Protein AF-A0A356SCC3-F1 (afdb_monomer)

Radius of gyration: 22.16 Å; Cα contacts (8 Å, |Δi|>4): 76; chains: 1; bounding box: 51×54×51 Å

Mean predicted aligned error: 12.91 Å

Structure (mmCIF, N/CA/C/O backbone):
data_AF-A0A356SCC3-F1
#
_entry.id   AF-A0A356SCC3-F1
#
loop_
_atom_site.group_PDB
_atom_site.id
_atom_site.type_symbol
_atom_site.label_atom_id
_atom_site.label_alt_id
_atom_site.label_comp_id
_atom_site.label_asym_id
_atom_site.label_entity_id
_atom_site.label_seq_id
_atom_site.pdbx_PDB_ins_code
_atom_site.Cartn_x
_atom_site.Cartn_y
_atom_site.Cartn_z
_atom_site.occupancy
_atom_site.B_iso_or_equiv
_atom_site.auth_seq_id
_atom_site.auth_comp_id
_atom_site.auth_asym_id
_atom_site.auth_atom_id
_atom_site.pdbx_PDB_model_num
ATOM 1 N N . MET A 1 1 ? 27.643 7.347 -7.117 1.00 44.19 1 MET A N 1
ATOM 2 C CA . MET A 1 1 ? 26.179 7.291 -6.909 1.00 44.19 1 MET A CA 1
ATOM 3 C C . MET A 1 1 ? 25.518 7.303 -8.274 1.00 44.19 1 MET A C 1
ATOM 5 O O . MET A 1 1 ? 25.724 8.260 -9.007 1.00 44.19 1 MET A O 1
ATOM 9 N N . ALA A 1 2 ? 24.842 6.221 -8.666 1.00 51.62 2 ALA A N 1
ATOM 10 C CA . ALA A 1 2 ? 24.188 6.164 -9.971 1.00 51.62 2 ALA A CA 1
ATOM 11 C C . ALA A 1 2 ? 22.968 7.095 -9.978 1.00 51.62 2 ALA A C 1
ATOM 13 O O . ALA A 1 2 ? 22.092 6.984 -9.124 1.00 51.62 2 ALA A O 1
ATOM 14 N N . ASP A 1 3 ? 22.945 8.020 -10.930 1.00 83.50 3 ASP A N 1
ATOM 15 C CA . ASP A 1 3 ? 21.825 8.918 -11.186 1.00 83.50 3 ASP A CA 1
ATOM 16 C C . ASP A 1 3 ? 20.543 8.112 -11.506 1.00 83.50 3 ASP A C 1
ATOM 18 O O . ASP A 1 3 ? 20.571 7.150 -12.279 1.00 83.50 3 ASP A O 1
ATOM 22 N N . HIS A 1 4 ? 19.410 8.479 -10.894 1.00 80.62 4 HIS A N 1
ATOM 23 C CA . HIS A 1 4 ? 18.136 7.758 -11.040 1.00 80.62 4 HIS A CA 1
ATOM 24 C C . HIS A 1 4 ? 17.677 7.700 -12.502 1.00 80.62 4 HIS A C 1
ATOM 26 O O . HIS A 1 4 ? 17.158 6.671 -12.940 1.00 80.62 4 HIS A O 1
ATOM 32 N N . LYS A 1 5 ? 17.924 8.759 -13.286 1.00 84.44 5 LYS A N 1
ATOM 33 C CA . LYS A 1 5 ? 17.595 8.780 -14.720 1.00 84.44 5 LYS A CA 1
ATOM 34 C C . LYS A 1 5 ? 18.457 7.783 -15.491 1.00 84.44 5 LYS A C 1
ATOM 36 O O . LYS A 1 5 ? 17.947 7.036 -16.323 1.00 84.44 5 LYS A O 1
ATOM 41 N N . SER A 1 6 ? 19.741 7.707 -15.152 1.00 86.81 6 SER A N 1
ATOM 42 C CA . SER A 1 6 ? 20.674 6.723 -15.705 1.00 86.81 6 SER A CA 1
ATOM 43 C C . SER A 1 6 ? 20.251 5.282 -15.393 1.00 86.81 6 SER A C 1
ATOM 45 O O . SER A 1 6 ? 20.312 4.424 -16.275 1.00 86.81 6 SER A O 1
ATOM 47 N N . ARG A 1 7 ? 19.740 5.012 -14.182 1.00 89.06 7 ARG A N 1
ATOM 48 C CA . ARG A 1 7 ? 19.212 3.687 -13.809 1.00 89.06 7 ARG A CA 1
ATOM 49 C C . ARG A 1 7 ? 17.925 3.337 -14.558 1.00 89.06 7 ARG A C 1
ATOM 51 O O . ARG A 1 7 ? 17.801 2.212 -15.032 1.00 89.06 7 ARG A O 1
ATOM 58 N N . ILE A 1 8 ? 17.002 4.288 -14.707 1.00 90.06 8 ILE A N 1
ATOM 59 C CA . ILE A 1 8 ? 15.768 4.095 -15.486 1.00 90.06 8 ILE A CA 1
ATOM 60 C C . ILE A 1 8 ? 16.102 3.778 -16.942 1.00 90.06 8 ILE A C 1
ATOM 62 O O . ILE A 1 8 ? 15.609 2.790 -17.477 1.00 90.06 8 ILE A O 1
ATOM 66 N N . LYS A 1 9 ? 16.986 4.565 -17.567 1.00 89.44 9 LYS A N 1
ATOM 67 C CA . LYS A 1 9 ? 17.427 4.325 -18.944 1.00 89.44 9 LYS A CA 1
ATOM 68 C C . LYS A 1 9 ? 18.067 2.947 -19.094 1.00 89.44 9 LYS A C 1
ATOM 70 O O . LYS A 1 9 ? 17.722 2.222 -20.015 1.00 89.44 9 LYS A O 1
ATOM 75 N N . TYR A 1 10 ? 18.958 2.574 -18.176 1.00 92.62 10 TYR A N 1
ATOM 76 C CA . TYR A 1 10 ? 19.602 1.262 -18.192 1.00 92.62 10 TYR A CA 1
ATOM 77 C C . TYR A 1 10 ? 18.580 0.118 -18.139 1.00 92.62 10 TYR A C 1
ATOM 79 O O . TYR A 1 10 ? 18.611 -0.764 -18.994 1.00 92.62 10 TYR A O 1
ATOM 87 N N . LEU A 1 11 ? 17.643 0.155 -17.186 1.00 93.31 11 LEU A N 1
ATOM 88 C CA . LEU A 1 11 ? 16.621 -0.884 -17.037 1.00 93.31 11 LEU A CA 1
ATOM 89 C C . LEU A 1 11 ? 15.651 -0.916 -18.225 1.00 93.31 11 LEU A C 1
ATOM 91 O O . LEU A 1 11 ? 15.300 -1.996 -18.691 1.00 93.31 11 LEU A O 1
ATOM 95 N N . ALA A 1 12 ? 15.262 0.247 -18.752 1.00 92.56 12 ALA A N 1
ATOM 96 C CA . ALA A 1 12 ? 14.429 0.330 -19.947 1.00 92.56 12 ALA A CA 1
ATOM 97 C C . ALA A 1 12 ? 15.125 -0.308 -21.159 1.00 92.56 12 ALA A C 1
ATOM 99 O O . ALA A 1 12 ? 14.491 -1.053 -21.901 1.00 92.56 12 ALA A O 1
ATOM 100 N N . THR A 1 13 ? 16.436 -0.099 -21.319 1.00 93.44 13 THR A N 1
ATOM 101 C CA . THR A 1 13 ? 17.226 -0.785 -22.350 1.00 93.44 13 THR A CA 1
ATOM 102 C C . THR A 1 13 ? 17.242 -2.292 -22.145 1.00 93.44 13 THR A C 1
ATOM 104 O O . THR A 1 13 ? 17.062 -3.018 -23.112 1.00 93.44 13 THR A O 1
ATOM 107 N N . GLN A 1 14 ? 17.412 -2.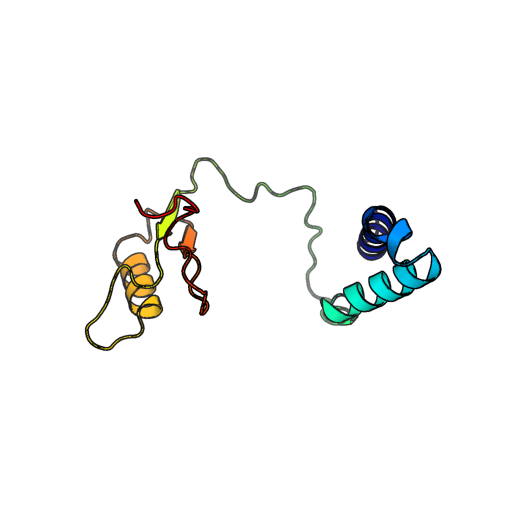782 -20.915 1.00 93.94 14 GLN A N 1
ATOM 108 C CA . GLN A 1 14 ? 17.415 -4.229 -20.662 1.00 93.94 14 GLN A CA 1
ATOM 109 C C . GLN A 1 14 ? 16.069 -4.898 -20.979 1.00 93.94 14 GLN A C 1
ATOM 111 O O . GLN A 1 14 ? 16.056 -6.042 -21.414 1.00 93.94 14 GLN A O 1
ATOM 116 N N . LEU A 1 15 ? 14.949 -4.205 -20.758 1.00 93.88 15 LEU A N 1
ATOM 117 C CA . LEU A 1 15 ? 13.613 -4.791 -20.901 1.00 93.88 15 LEU A CA 1
ATOM 118 C C . LEU A 1 15 ? 12.989 -4.590 -22.287 1.00 93.88 15 LEU A C 1
ATOM 120 O O . LEU A 1 15 ? 12.184 -5.415 -22.708 1.00 93.88 15 LEU A O 1
ATOM 124 N N . TYR A 1 16 ? 13.321 -3.498 -22.981 1.00 94.94 16 TYR A N 1
ATOM 125 C CA . TYR A 1 16 ? 12.578 -3.066 -24.170 1.00 94.94 16 TYR A CA 1
ATOM 126 C C . TYR A 1 16 ? 13.437 -2.847 -25.421 1.00 94.94 16 TYR A C 1
ATOM 128 O O . TYR A 1 16 ? 12.884 -2.461 -26.452 1.00 94.94 16 TYR A O 1
ATOM 136 N N . ALA A 1 17 ? 14.756 -3.087 -25.378 1.00 91.81 17 ALA A N 1
ATOM 137 C CA . ALA A 1 17 ? 15.623 -2.894 -26.548 1.00 91.81 17 ALA A CA 1
ATOM 138 C C . ALA A 1 17 ? 15.181 -3.720 -27.765 1.00 91.81 17 ALA A C 1
ATOM 140 O O . ALA A 1 17 ? 15.181 -3.188 -28.874 1.00 91.81 17 ALA A O 1
ATOM 141 N N . ASP A 1 18 ? 14.742 -4.962 -27.556 1.00 92.75 18 ASP A N 1
ATOM 142 C CA . ASP A 1 18 ? 14.318 -5.856 -28.642 1.00 92.75 18 ASP A CA 1
ATOM 143 C C . ASP A 1 18 ? 12.966 -5.453 -29.252 1.00 92.75 18 ASP A C 1
ATOM 145 O O . ASP A 1 18 ? 12.701 -5.722 -30.422 1.00 92.75 18 ASP A O 1
ATOM 149 N N . THR A 1 19 ? 12.120 -4.765 -28.481 1.00 93.62 19 THR A N 1
ATOM 150 C CA . THR A 1 19 ? 10.769 -4.366 -28.907 1.00 93.62 19 THR A CA 1
ATOM 151 C C . THR A 1 19 ? 10.745 -2.973 -29.534 1.00 93.62 19 THR A C 1
ATOM 153 O O . THR A 1 19 ? 10.035 -2.742 -30.508 1.00 93.62 19 THR A O 1
ATOM 156 N N . LEU A 1 20 ? 11.492 -2.023 -28.964 1.00 91.44 20 LEU A N 1
ATOM 157 C CA . LEU A 1 20 ? 11.442 -0.602 -29.337 1.00 91.44 20 LEU A CA 1
ATOM 158 C C . LEU A 1 20 ? 12.686 -0.132 -30.107 1.00 91.44 20 LEU A C 1
ATOM 160 O O . LEU A 1 20 ? 12.694 0.974 -30.651 1.00 91.44 20 LEU A O 1
ATOM 164 N N . GLY A 1 21 ? 13.748 -0.940 -30.143 1.00 90.38 21 GLY A N 1
ATOM 165 C CA . GLY A 1 21 ? 15.050 -0.540 -30.669 1.00 90.38 21 GLY A CA 1
ATOM 166 C C . GLY A 1 21 ? 15.750 0.517 -29.804 1.00 90.38 21 GLY A C 1
ATOM 167 O O . GLY A 1 21 ? 15.1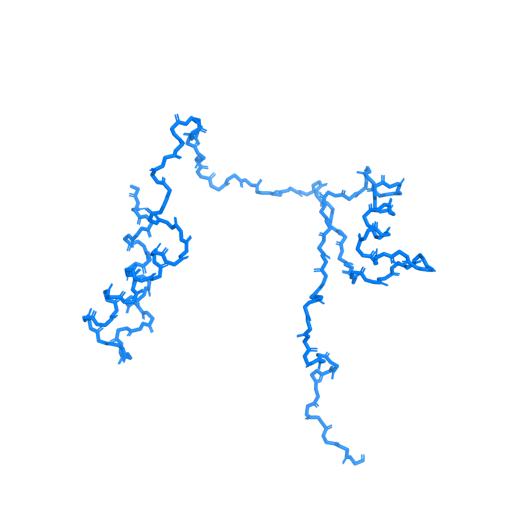70 1.135 -28.911 1.00 90.38 21 GLY A O 1
ATOM 168 N N . ALA A 1 22 ? 17.035 0.761 -30.078 1.00 81.75 22 ALA A N 1
ATOM 169 C CA . ALA A 1 22 ? 17.864 1.652 -29.256 1.00 81.75 22 ALA A CA 1
ATOM 170 C C . ALA A 1 22 ? 17.350 3.105 -29.194 1.00 81.75 22 ALA A C 1
ATOM 172 O O . ALA A 1 22 ? 17.475 3.759 -28.158 1.00 81.75 22 ALA A O 1
ATOM 173 N N . VAL A 1 23 ? 16.764 3.602 -30.289 1.00 83.50 23 VAL A N 1
ATOM 174 C CA . VAL A 1 23 ? 16.195 4.958 -30.364 1.00 83.50 23 VAL A CA 1
ATOM 175 C C . VAL A 1 23 ? 14.861 5.024 -29.612 1.00 83.50 23 VAL A C 1
ATOM 177 O O . VAL A 1 23 ? 14.691 5.894 -28.763 1.00 83.50 23 VAL A O 1
ATOM 180 N N . GLY A 1 24 ? 13.964 4.052 -29.822 1.00 90.81 24 GLY A N 1
ATOM 181 C CA . GLY A 1 24 ? 12.651 4.035 -29.170 1.00 90.81 24 GLY A CA 1
ATOM 182 C C . GLY A 1 24 ? 12.726 3.871 -27.650 1.00 90.81 24 GLY A C 1
ATOM 183 O O . GLY A 1 24 ? 11.947 4.483 -26.922 1.00 90.81 24 GLY A O 1
ATOM 184 N N . VAL A 1 25 ? 13.708 3.119 -27.140 1.00 93.06 25 VAL A N 1
ATOM 185 C CA . VAL A 1 25 ? 13.950 3.021 -25.691 1.00 93.06 25 VAL A CA 1
ATOM 186 C C . VAL A 1 25 ? 14.367 4.362 -25.086 1.00 93.06 25 VAL A C 1
ATOM 188 O O . VAL A 1 25 ? 13.955 4.682 -23.970 1.00 93.06 25 VAL A O 1
ATOM 191 N N . ALA A 1 26 ? 15.202 5.142 -25.779 1.00 89.44 26 AL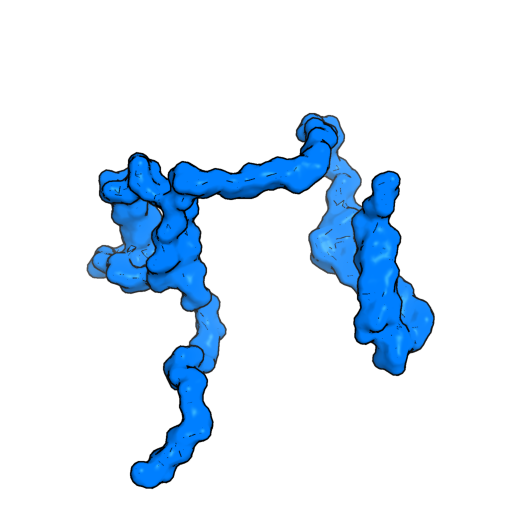A A N 1
ATOM 192 C CA . ALA A 1 26 ? 15.672 6.423 -25.260 1.00 89.44 26 ALA A CA 1
ATOM 193 C C . ALA A 1 26 ? 14.510 7.413 -25.093 1.00 89.44 26 ALA A C 1
ATOM 195 O O . ALA A 1 26 ? 14.396 8.045 -24.039 1.00 89.44 26 ALA A O 1
ATOM 196 N N . ASP A 1 27 ? 13.623 7.469 -26.087 1.00 92.00 27 ASP A N 1
ATOM 197 C CA . ASP A 1 27 ? 12.424 8.307 -26.060 1.00 92.00 27 ASP A CA 1
ATOM 198 C C . ASP A 1 27 ? 11.437 7.832 -24.986 1.00 92.00 27 ASP A C 1
ATOM 200 O O . ASP A 1 27 ? 10.954 8.636 -24.186 1.00 92.00 27 ASP A O 1
ATOM 204 N N . PHE A 1 28 ? 11.211 6.518 -24.885 1.00 92.50 28 PHE A N 1
ATOM 205 C CA . PHE A 1 28 ? 10.361 5.929 -23.849 1.00 92.50 28 PHE A CA 1
ATOM 206 C C . PHE A 1 28 ? 10.871 6.234 -22.435 1.00 92.50 28 PHE A C 1
ATOM 208 O O . PHE A 1 28 ? 10.102 6.650 -21.569 1.00 92.50 28 PHE A O 1
ATOM 215 N N . ALA A 1 29 ? 12.175 6.082 -22.188 1.00 91.31 29 ALA A N 1
ATOM 216 C CA . ALA A 1 29 ? 12.769 6.388 -20.890 1.00 91.31 29 ALA A CA 1
ATOM 217 C C . ALA A 1 29 ? 12.638 7.881 -20.539 1.00 91.31 29 ALA A C 1
ATOM 219 O O . ALA A 1 29 ? 12.346 8.222 -19.391 1.00 91.31 29 ALA A O 1
ATOM 220 N N . ALA A 1 30 ? 12.814 8.777 -21.515 1.00 88.50 30 ALA A N 1
ATOM 221 C CA . ALA A 1 30 ? 12.631 10.215 -21.322 1.00 88.50 30 ALA A CA 1
ATOM 222 C C . ALA A 1 30 ? 11.166 10.579 -21.022 1.00 88.50 30 ALA A C 1
ATOM 224 O O . ALA A 1 30 ? 10.894 11.379 -20.117 1.00 88.50 30 ALA A O 1
ATOM 225 N N . GLN A 1 31 ? 10.223 9.951 -21.728 1.00 90.88 31 GLN A N 1
ATOM 226 C CA . GLN A 1 31 ? 8.794 10.114 -21.481 1.00 90.88 31 GLN A CA 1
ATOM 227 C C . GLN A 1 31 ? 8.421 9.601 -20.088 1.00 90.88 31 GLN A C 1
ATOM 229 O O . GLN A 1 31 ? 7.762 10.318 -19.342 1.00 90.88 31 GLN A O 1
ATOM 234 N N . LEU A 1 32 ? 8.913 8.424 -19.693 1.00 90.00 32 LEU 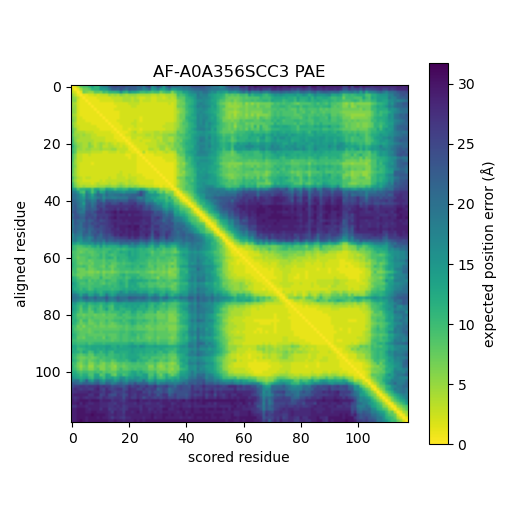A N 1
ATOM 235 C CA . LEU A 1 32 ? 8.665 7.844 -18.375 1.00 90.00 32 LEU A CA 1
ATOM 236 C C . LEU A 1 32 ? 9.141 8.773 -17.254 1.00 90.00 32 LEU A C 1
ATOM 238 O O . LEU A 1 32 ? 8.368 9.071 -16.349 1.00 90.00 32 LEU A O 1
ATOM 242 N N . VAL A 1 33 ? 10.375 9.284 -17.337 1.00 88.56 33 VAL A N 1
ATOM 243 C CA . VAL A 1 33 ? 10.937 10.240 -16.360 1.00 88.56 33 VAL A CA 1
ATOM 244 C C . VAL A 1 33 ? 10.094 11.516 -16.270 1.00 88.56 33 VAL A C 1
ATOM 246 O O . VAL A 1 33 ? 9.905 12.059 -15.180 1.00 88.56 33 VAL A O 1
ATOM 249 N N . THR A 1 34 ? 9.569 11.990 -17.39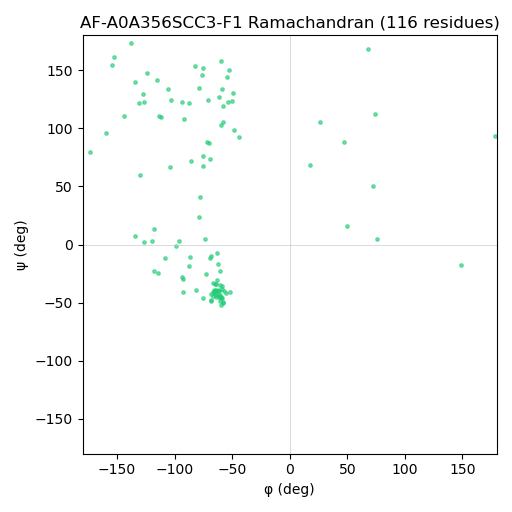9 1.00 88.44 34 THR A N 1
ATOM 250 C CA . THR A 1 34 ? 8.680 13.156 -17.441 1.00 88.44 34 THR A CA 1
ATOM 251 C C . THR A 1 34 ? 7.331 12.854 -16.785 1.00 88.44 34 THR A C 1
ATOM 253 O O . THR A 1 34 ? 6.895 13.603 -15.914 1.00 88.44 34 THR A O 1
ATOM 256 N N . THR A 1 35 ? 6.692 11.738 -17.144 1.00 88.56 35 THR A N 1
ATOM 257 C CA . THR A 1 35 ? 5.367 11.344 -16.643 1.00 88.56 35 THR A CA 1
ATOM 258 C C . THR A 1 35 ? 5.363 11.067 -15.143 1.00 88.56 35 THR A C 1
ATOM 260 O O . THR A 1 35 ? 4.431 11.478 -14.460 1.00 88.56 35 THR A O 1
ATOM 263 N N . ILE A 1 36 ? 6.407 10.430 -14.602 1.00 83.44 36 ILE A N 1
ATOM 264 C CA . ILE A 1 36 ? 6.510 10.154 -13.157 1.00 83.44 36 ILE A CA 1
ATOM 265 C C . ILE A 1 36 ? 6.838 11.405 -12.320 1.00 83.44 36 ILE A C 1
ATOM 267 O O . ILE A 1 36 ? 7.075 11.297 -11.121 1.00 83.44 36 ILE A O 1
ATOM 271 N N . GLY A 1 37 ? 6.895 12.595 -12.929 1.00 71.25 37 GLY A N 1
ATOM 272 C CA . GLY A 1 37 ? 7.156 13.856 -12.231 1.00 71.25 37 GLY A CA 1
ATOM 273 C C . GLY A 1 37 ? 8.619 14.078 -11.835 1.00 71.25 37 GLY A C 1
ATOM 274 O O . GLY A 1 37 ? 8.941 15.108 -11.244 1.00 71.25 37 GLY A O 1
ATOM 275 N N . ALA A 1 38 ? 9.542 13.188 -12.215 1.00 58.84 38 ALA A N 1
ATOM 276 C CA . ALA A 1 38 ? 10.973 13.353 -11.938 1.00 58.84 38 ALA A CA 1
ATOM 277 C C . ALA A 1 38 ? 11.616 14.518 -12.728 1.00 58.84 38 ALA A C 1
ATOM 279 O O . ALA A 1 38 ? 12.752 14.904 -12.449 1.00 58.84 38 ALA A O 1
ATOM 280 N N . ALA A 1 39 ? 10.899 15.103 -13.696 1.00 54.44 39 ALA A N 1
ATOM 281 C CA . ALA A 1 39 ? 11.281 16.339 -14.383 1.00 54.44 39 ALA A CA 1
ATOM 282 C C . ALA A 1 39 ? 10.793 17.627 -13.679 1.00 54.44 39 ALA A C 1
ATOM 284 O O . ALA A 1 39 ? 11.360 18.685 -13.928 1.00 54.44 39 ALA A O 1
ATOM 285 N N . SER A 1 40 ? 9.799 17.554 -12.783 1.00 50.12 40 SER A N 1
ATOM 286 C CA . SER A 1 40 ? 9.256 18.718 -12.054 1.00 50.12 40 SER A CA 1
ATOM 287 C C . SER A 1 40 ? 9.817 18.881 -10.636 1.00 50.12 40 SER A C 1
ATOM 289 O O . SER A 1 40 ? 9.504 19.858 -9.964 1.00 50.12 40 SER A O 1
ATOM 291 N N . ALA A 1 41 ? 10.693 17.979 -10.184 1.00 51.81 41 ALA A N 1
ATOM 292 C CA . ALA A 1 41 ? 11.332 18.034 -8.865 1.00 51.81 41 ALA A CA 1
ATOM 293 C C . ALA A 1 41 ? 12.511 19.033 -8.767 1.00 51.81 41 ALA A C 1
ATOM 295 O O . ALA A 1 41 ? 13.380 18.893 -7.910 1.00 51.81 41 ALA A O 1
ATOM 296 N N . SER A 1 42 ? 12.557 20.053 -9.625 1.00 49.00 42 SER A N 1
ATOM 297 C CA . SER A 1 42 ? 13.459 21.202 -9.493 1.00 49.00 42 SER A CA 1
ATOM 298 C C . SER A 1 42 ? 12.680 22.423 -8.999 1.00 49.00 42 SER A C 1
ATOM 300 O O . SER A 1 42 ? 12.460 23.358 -9.761 1.00 49.00 42 SER A O 1
ATOM 302 N N . ASN A 1 43 ? 12.189 22.365 -7.755 1.00 45.59 43 ASN A N 1
ATOM 303 C CA . ASN A 1 43 ? 12.049 23.511 -6.843 1.00 45.59 43 ASN A CA 1
ATOM 304 C C . ASN A 1 43 ? 11.416 23.069 -5.515 1.00 45.59 43 ASN A C 1
ATOM 306 O O . ASN A 1 43 ? 10.196 23.036 -5.378 1.00 45.59 43 ASN A O 1
ATOM 310 N N . SER A 1 44 ? 12.263 22.741 -4.540 1.00 41.25 44 SER A N 1
ATOM 311 C CA . SER A 1 44 ? 12.067 22.966 -3.097 1.00 41.25 44 SER A CA 1
ATOM 312 C C . SER A 1 44 ? 13.373 22.582 -2.414 1.00 41.25 44 SER A C 1
ATOM 314 O O . SER A 1 44 ? 13.560 21.474 -1.918 1.00 41.25 44 SER A O 1
ATOM 316 N N . THR A 1 45 ? 14.326 23.504 -2.488 1.00 45.47 45 THR A N 1
ATOM 317 C CA . THR A 1 45 ? 15.619 23.431 -1.817 1.00 45.47 45 THR A CA 1
ATOM 318 C C . THR A 1 45 ? 15.432 23.728 -0.336 1.00 45.47 45 THR A C 1
ATOM 320 O O . THR A 1 45 ? 15.905 24.758 0.104 1.00 45.47 45 THR A O 1
ATOM 323 N N . GLU A 1 46 ? 14.768 22.869 0.439 1.00 42.09 46 GLU A N 1
ATOM 324 C CA . GLU A 1 46 ? 14.924 22.868 1.900 1.00 42.09 46 GLU A CA 1
ATOM 325 C C . GLU A 1 46 ? 14.869 21.431 2.441 1.00 42.09 46 GLU A C 1
ATOM 327 O O . GLU A 1 46 ? 13.842 20.761 2.438 1.00 42.09 46 GLU A O 1
ATOM 332 N N . ASN A 1 47 ? 16.038 20.986 2.910 1.00 41.25 47 ASN A N 1
ATOM 333 C CA . ASN A 1 47 ? 16.280 19.820 3.758 1.00 41.25 47 ASN A CA 1
ATOM 334 C C . ASN A 1 47 ? 16.138 18.415 3.138 1.00 41.25 47 ASN A C 1
ATOM 336 O O . ASN A 1 47 ? 15.550 17.509 3.728 1.00 41.25 47 ASN A O 1
ATOM 340 N N . ALA A 1 48 ? 16.782 18.179 1.992 1.00 42.88 48 ALA A N 1
ATOM 341 C CA . ALA A 1 48 ? 17.177 16.823 1.615 1.00 42.88 48 ALA A CA 1
ATOM 342 C C . ALA A 1 48 ? 18.395 16.401 2.455 1.00 42.88 48 ALA A C 1
ATOM 344 O O . ALA A 1 48 ? 19.531 16.398 1.977 1.00 42.88 48 ALA A O 1
ATOM 345 N N . THR A 1 49 ? 18.159 16.058 3.725 1.00 38.91 49 THR A N 1
ATOM 346 C CA . THR A 1 49 ? 19.078 15.192 4.465 1.00 38.91 49 THR A CA 1
ATOM 347 C C . THR A 1 49 ? 19.333 13.984 3.582 1.00 38.91 49 THR A C 1
ATOM 349 O O . THR A 1 49 ? 18.395 13.317 3.147 1.00 38.91 49 THR A O 1
ATOM 352 N N . THR A 1 50 ? 20.601 13.738 3.279 1.00 43.47 50 THR A N 1
ATOM 353 C CA . THR A 1 50 ? 21.076 12.519 2.637 1.00 43.47 50 THR A CA 1
ATOM 354 C C . THR A 1 50 ? 20.480 11.319 3.371 1.00 43.47 50 THR A C 1
ATOM 356 O O . THR A 1 50 ? 20.977 10.937 4.430 1.00 43.47 50 THR A O 1
ATOM 359 N N . VAL A 1 51 ? 19.393 10.745 2.846 1.00 49.59 51 VAL A N 1
ATOM 360 C CA . VAL A 1 51 ? 18.906 9.440 3.290 1.00 49.59 51 VAL A CA 1
ATOM 361 C C . VAL A 1 51 ? 19.926 8.455 2.746 1.00 49.59 51 VAL A C 1
ATOM 363 O O . VAL A 1 51 ? 19.869 8.027 1.592 1.00 49.59 51 VAL A O 1
ATOM 366 N N . GLY A 1 52 ? 20.955 8.229 3.560 1.00 42.72 52 GLY A N 1
ATOM 367 C CA . GLY A 1 52 ? 21.878 7.129 3.391 1.00 42.72 52 GLY A CA 1
ATOM 368 C C . GLY A 1 52 ? 21.094 5.826 3.292 1.00 42.72 52 GLY A C 1
ATOM 369 O O . GLY A 1 52 ? 19.988 5.727 3.816 1.00 42.72 52 GLY A O 1
ATOM 370 N N . GLU A 1 53 ? 21.673 4.890 2.545 1.00 52.81 53 GLU A N 1
ATOM 371 C CA . GLU A 1 53 ? 21.569 3.445 2.753 1.00 52.81 53 GLU A CA 1
ATOM 372 C C . GLU A 1 53 ? 20.303 2.969 3.470 1.00 52.81 53 GLU A C 1
ATOM 374 O O . GLU A 1 53 ? 20.201 3.125 4.681 1.00 52.81 53 GLU A O 1
ATOM 379 N N . SER A 1 54 ? 19.375 2.381 2.700 1.00 54.66 54 SER A N 1
ATOM 380 C CA . SER A 1 54 ? 18.274 1.519 3.152 1.00 54.66 54 SER A CA 1
ATOM 381 C C . SER A 1 54 ? 17.963 1.645 4.643 1.00 54.66 54 SER A C 1
ATOM 383 O O . SER A 1 54 ? 18.253 0.728 5.410 1.00 54.66 54 SER A O 1
ATOM 385 N N . ALA A 1 55 ? 17.428 2.796 5.066 1.00 63.88 55 ALA A N 1
ATOM 386 C CA . ALA A 1 55 ? 16.910 2.912 6.417 1.00 63.88 55 ALA A CA 1
ATOM 387 C C . ALA A 1 55 ? 15.913 1.766 6.584 1.00 63.88 55 ALA A C 1
ATOM 389 O O . ALA A 1 55 ? 15.017 1.622 5.748 1.00 63.88 55 ALA A O 1
ATOM 390 N N . ASP A 1 56 ? 16.138 0.913 7.581 1.00 76.25 56 ASP A N 1
ATOM 391 C CA . ASP A 1 56 ? 15.294 -0.250 7.823 1.00 76.25 56 ASP A CA 1
ATOM 392 C C . ASP A 1 56 ? 13.869 0.279 8.042 1.00 76.25 56 ASP A C 1
ATOM 394 O O . ASP A 1 56 ? 13.588 0.952 9.036 1.00 76.25 56 ASP A O 1
ATOM 398 N N . LEU A 1 57 ? 13.002 0.104 7.037 1.00 82.06 57 LEU A N 1
ATOM 399 C CA . LEU A 1 57 ? 11.678 0.743 6.990 1.00 82.06 57 LEU A CA 1
ATOM 400 C C . LEU A 1 57 ? 10.731 0.169 8.052 1.00 82.06 57 LEU A C 1
ATOM 402 O O . LEU A 1 57 ? 9.653 0.713 8.287 1.00 82.06 57 LEU A O 1
ATOM 406 N N . TRP A 1 58 ? 11.135 -0.941 8.661 1.00 86.25 58 TRP A N 1
ATOM 407 C CA . TRP A 1 58 ? 10.380 -1.740 9.604 1.00 86.25 58 TRP A CA 1
ATOM 408 C C . TRP A 1 58 ? 11.327 -2.469 10.559 1.00 86.25 58 TRP A C 1
ATOM 410 O O . TRP A 1 58 ? 12.508 -2.666 10.285 1.00 86.25 58 TRP A O 1
ATOM 420 N N . SER A 1 59 ? 10.780 -2.912 11.682 1.00 89.31 59 SER A N 1
ATOM 421 C CA . SER A 1 59 ? 11.442 -3.744 12.681 1.00 89.31 59 SER A CA 1
ATOM 422 C C . SER A 1 59 ? 10.491 -4.833 13.179 1.00 89.31 59 SER A C 1
ATOM 424 O O . SER A 1 59 ? 9.291 -4.808 12.919 1.00 89.31 59 SER A O 1
ATOM 426 N N . GLN A 1 60 ? 10.983 -5.760 13.999 1.00 91.19 60 GLN A N 1
ATOM 427 C CA . GLN A 1 60 ? 10.150 -6.766 14.669 1.00 91.19 60 GLN A CA 1
ATOM 428 C C . GLN A 1 60 ? 9.113 -6.183 15.651 1.00 91.19 60 GLN A C 1
ATOM 430 O O . GLN A 1 60 ? 8.323 -6.933 16.218 1.00 91.19 60 GLN A O 1
ATOM 435 N N . ARG A 1 61 ? 9.151 -4.869 15.914 1.00 90.88 61 ARG A N 1
ATOM 436 C CA . ARG A 1 61 ? 8.147 -4.166 16.725 1.00 90.88 61 ARG A CA 1
ATOM 437 C C . ARG A 1 61 ? 6.945 -3.703 15.902 1.00 90.88 61 ARG A C 1
ATOM 439 O O . ARG A 1 61 ? 5.961 -3.266 16.491 1.00 90.88 61 ARG A O 1
ATOM 446 N N . ASP A 1 62 ? 7.026 -3.774 14.576 1.00 92.56 62 ASP A N 1
ATOM 447 C CA . ASP A 1 62 ? 5.942 -3.368 13.694 1.00 92.56 62 ASP A CA 1
ATOM 448 C C . ASP A 1 62 ? 4.859 -4.439 13.599 1.00 92.56 62 ASP A C 1
ATOM 450 O O . ASP A 1 62 ? 5.131 -5.624 13.407 1.00 92.56 62 ASP A O 1
ATOM 454 N N . VAL A 1 63 ? 3.607 -3.998 13.701 1.00 94.69 63 VAL A N 1
ATOM 455 C CA . VAL A 1 63 ? 2.422 -4.852 13.607 1.00 94.69 63 VAL A CA 1
ATOM 456 C C . VAL A 1 63 ? 1.508 -4.271 12.540 1.00 94.69 63 VAL A C 1
ATOM 458 O O . VAL A 1 63 ? 1.088 -3.116 12.630 1.00 94.69 63 VAL A O 1
ATOM 461 N N . ALA A 1 64 ? 1.188 -5.074 11.527 1.00 94.38 64 ALA A N 1
ATOM 462 C CA . ALA A 1 64 ? 0.319 -4.673 10.429 1.00 94.38 64 ALA A CA 1
ATOM 463 C C . ALA A 1 64 ? -1.071 -5.313 10.548 1.00 94.38 64 ALA A C 1
ATOM 465 O O . ALA A 1 64 ? -1.199 -6.520 10.746 1.00 94.38 64 ALA A O 1
ATOM 466 N N . LEU A 1 65 ? -2.115 -4.506 10.362 1.00 96.00 65 LEU A N 1
ATOM 467 C CA . LEU A 1 65 ? -3.481 -4.966 10.130 1.00 96.00 65 LEU A CA 1
ATOM 468 C C . LEU A 1 65 ? -3.730 -5.052 8.623 1.00 96.00 65 LEU A C 1
ATOM 470 O O . LEU A 1 65 ? -3.638 -4.042 7.931 1.00 96.00 65 LEU A O 1
ATOM 474 N N . ILE A 1 66 ? -4.109 -6.229 8.130 1.00 96.31 66 ILE A N 1
ATOM 475 C CA . ILE A 1 66 ? -4.572 -6.433 6.751 1.00 96.31 66 ILE A CA 1
ATOM 476 C C . ILE A 1 66 ? -6.096 -6.560 6.781 1.00 96.31 66 ILE A C 1
ATOM 478 O O . ILE A 1 66 ? -6.624 -7.386 7.523 1.00 96.31 66 ILE A O 1
ATOM 482 N N . THR A 1 67 ? -6.815 -5.734 6.020 1.00 95.06 67 THR A N 1
ATOM 483 C CA . THR A 1 67 ? -8.286 -5.674 6.095 1.00 95.06 67 THR A CA 1
ATOM 484 C C . THR A 1 67 ? -8.923 -5.184 4.795 1.00 95.06 67 THR A C 1
ATOM 486 O O . THR A 1 67 ? -8.298 -4.443 4.034 1.00 95.06 67 THR A O 1
ATOM 489 N N . TYR A 1 68 ? -10.180 -5.558 4.542 1.00 93.12 68 TYR A N 1
ATOM 490 C CA . TYR A 1 68 ? -10.984 -4.908 3.504 1.00 93.12 68 TYR A CA 1
ATOM 491 C C . TYR A 1 68 ? -11.469 -3.541 3.987 1.00 93.12 68 TYR A C 1
ATOM 493 O O . TYR A 1 68 ? -11.787 -3.366 5.168 1.00 93.12 68 TYR A O 1
ATOM 501 N N . GLY A 1 69 ? -11.561 -2.581 3.062 1.00 90.69 69 GLY A N 1
ATOM 502 C CA . GLY A 1 69 ? -11.984 -1.209 3.359 1.00 90.69 69 GLY A CA 1
ATOM 503 C C . GLY A 1 69 ? -13.410 -1.085 3.910 1.00 90.69 69 GLY A C 1
ATOM 504 O O . GLY A 1 69 ? -13.750 -0.055 4.489 1.00 90.69 69 GLY A O 1
ATOM 505 N N . ASP A 1 70 ? -14.220 -2.130 3.753 1.00 89.38 70 ASP A N 1
ATOM 506 C CA . ASP A 1 70 ? -15.616 -2.243 4.166 1.00 89.38 70 ASP A CA 1
ATOM 507 C C . ASP A 1 70 ? -15.877 -3.345 5.205 1.00 89.38 70 ASP A C 1
ATOM 509 O O . ASP A 1 70 ? -17.030 -3.637 5.511 1.00 89.38 70 ASP A O 1
ATOM 513 N N . SER A 1 71 ? -14.830 -3.896 5.834 1.00 92.12 71 SER A N 1
ATOM 514 C CA . SER A 1 71 ? -14.979 -4.892 6.914 1.00 92.12 71 SER A CA 1
ATOM 515 C C . SER A 1 71 ? -15.751 -4.357 8.131 1.00 92.12 71 SER A C 1
ATOM 517 O O . SER A 1 71 ? -16.273 -5.134 8.928 1.00 92.12 71 SER A O 1
ATOM 519 N N . ILE A 1 72 ? -15.792 -3.030 8.307 1.00 91.75 72 ILE A N 1
ATOM 520 C CA . ILE A 1 72 ? -16.508 -2.342 9.386 1.00 91.75 72 ILE A CA 1
ATOM 521 C C . ILE A 1 72 ? -17.344 -1.226 8.762 1.00 91.75 72 ILE A C 1
ATOM 523 O O . ILE A 1 72 ? -16.813 -0.330 8.106 1.00 91.75 72 ILE A O 1
ATOM 527 N N . VAL A 1 73 ? -18.658 -1.274 8.984 1.00 91.06 73 VAL A N 1
ATOM 528 C CA . VAL A 1 73 ? -19.633 -0.361 8.375 1.00 91.06 73 VAL A CA 1
ATOM 529 C C . VAL A 1 73 ? -20.468 0.350 9.435 1.00 91.06 73 VAL A C 1
ATOM 531 O O . VAL A 1 73 ? -20.749 -0.197 10.498 1.00 91.06 73 VAL A O 1
ATOM 534 N N . GLY A 1 74 ? -20.870 1.586 9.137 1.00 86.06 74 GLY A N 1
ATOM 535 C CA . GLY A 1 74 ? -21.569 2.475 10.067 1.00 86.06 74 GLY A CA 1
ATOM 536 C C . GLY A 1 74 ? -22.823 3.084 9.455 1.00 86.06 74 GLY A C 1
ATOM 537 O O . GLY A 1 74 ? -22.884 4.296 9.301 1.00 86.06 74 GLY A O 1
ATOM 538 N N . GLY A 1 75 ? -23.780 2.242 9.043 1.00 79.19 75 GLY A N 1
ATOM 539 C CA . GLY A 1 75 ? -25.187 2.598 8.771 1.00 79.19 75 GLY A CA 1
ATOM 540 C C . GLY A 1 75 ? -25.487 3.806 7.865 1.00 79.19 75 GLY A C 1
ATOM 541 O O . GLY A 1 75 ? -26.607 4.305 7.903 1.00 79.19 75 GLY A O 1
ATOM 542 N N . GLY A 1 76 ? -24.518 4.301 7.090 1.00 87.50 76 GLY A N 1
ATOM 543 C CA . GLY A 1 76 ? -24.623 5.540 6.307 1.00 87.50 76 GLY A CA 1
ATOM 544 C C . GLY A 1 76 ? -23.296 6.292 6.131 1.00 87.50 76 GLY A C 1
ATOM 545 O O . GLY A 1 76 ? -23.171 7.119 5.230 1.00 87.50 76 GLY A O 1
ATOM 546 N N . GLU A 1 77 ? -22.282 5.998 6.946 1.00 91.69 77 GLU A N 1
ATOM 547 C CA . GLU A 1 77 ? -20.941 6.572 6.802 1.00 91.69 77 GLU A CA 1
ATOM 548 C C . GLU A 1 77 ? -20.081 5.851 5.752 1.00 91.69 77 GLU A C 1
ATOM 550 O O . GLU A 1 77 ? -20.239 4.657 5.492 1.00 91.69 77 GLU A O 1
ATOM 555 N N . LYS A 1 78 ? -19.116 6.578 5.165 1.00 91.75 78 LYS A N 1
ATOM 556 C CA . LYS A 1 78 ? -18.152 6.002 4.213 1.00 91.75 78 LYS A CA 1
ATOM 557 C C . LYS A 1 78 ? -17.326 4.906 4.910 1.00 91.75 78 LYS A C 1
ATOM 559 O O . LYS A 1 78 ? -16.680 5.224 5.910 1.00 91.75 78 LYS A O 1
ATOM 564 N N . PRO A 1 79 ? -17.243 3.677 4.372 1.00 91.31 79 PRO A N 1
ATOM 565 C CA . PRO A 1 79 ? -16.606 2.555 5.070 1.00 91.31 79 PRO A CA 1
ATOM 566 C C . PRO A 1 79 ? -15.154 2.810 5.511 1.00 91.31 79 PRO A C 1
ATOM 568 O O . PRO A 1 79 ? -14.808 2.564 6.661 1.00 91.31 79 PRO A O 1
ATOM 571 N N . LEU A 1 80 ? -14.332 3.451 4.669 1.00 93.12 80 LEU A N 1
ATOM 572 C CA . LEU A 1 80 ? -12.950 3.805 5.034 1.00 93.12 80 LEU A CA 1
ATOM 573 C C . LEU A 1 80 ? -12.852 4.790 6.206 1.00 93.12 80 LEU A C 1
ATOM 575 O O . LEU A 1 80 ? -11.885 4.747 6.967 1.00 93.12 80 LEU A O 1
ATOM 579 N N . LYS A 1 81 ? -13.842 5.677 6.368 1.00 94.56 81 LYS A N 1
ATOM 580 C CA . LYS A 1 81 ? -13.903 6.573 7.526 1.00 94.56 81 LYS A CA 1
ATOM 581 C C . LYS A 1 81 ? -14.196 5.771 8.792 1.00 94.56 81 LYS A C 1
ATOM 583 O O . LYS A 1 81 ? -13.474 5.922 9.772 1.00 94.56 81 LYS A O 1
ATOM 588 N N . VAL A 1 82 ? -15.193 4.888 8.738 1.00 95.62 82 VAL A N 1
ATOM 589 C CA . VAL A 1 82 ? -15.574 4.025 9.866 1.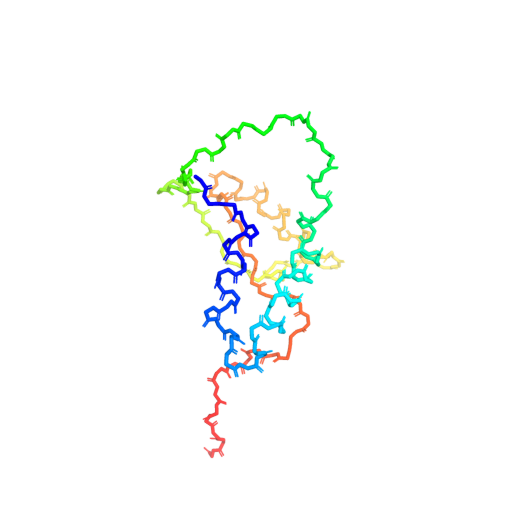00 95.62 82 VAL A CA 1
ATOM 590 C C . VAL A 1 82 ? -14.407 3.129 10.284 1.00 95.62 82 VAL A C 1
ATOM 592 O O . VAL A 1 82 ? -14.083 3.049 11.467 1.00 95.62 82 VAL A O 1
ATOM 595 N N . LEU A 1 83 ? -13.717 2.520 9.317 1.00 95.00 83 LEU A N 1
ATOM 596 C CA . LEU A 1 83 ? -12.514 1.728 9.557 1.00 95.00 83 LEU A CA 1
ATOM 597 C C . LEU A 1 83 ? -11.397 2.563 10.203 1.00 95.00 83 LEU A C 1
ATOM 599 O O . LEU A 1 83 ? -10.777 2.119 11.167 1.00 95.00 83 LEU A O 1
ATOM 603 N N . SER A 1 84 ? -11.144 3.779 9.708 1.00 94.88 84 SER A N 1
ATOM 604 C CA . SER A 1 84 ? -10.121 4.664 10.280 1.00 94.88 84 SER A CA 1
ATOM 605 C C . SER A 1 84 ? -10.434 5.032 11.730 1.00 94.88 84 SER A C 1
ATOM 607 O O . SER A 1 84 ? -9.556 4.947 12.593 1.00 94.88 84 SER A O 1
ATOM 609 N N . ASP A 1 85 ? -11.687 5.388 12.013 1.00 95.81 85 ASP A N 1
ATOM 610 C CA . ASP A 1 85 ? -12.143 5.740 13.356 1.00 95.81 85 ASP A CA 1
ATOM 611 C C . ASP A 1 85 ? -12.061 4.534 14.301 1.00 95.81 85 ASP A C 1
ATOM 613 O O . ASP A 1 85 ? -11.607 4.671 15.439 1.00 95.81 85 ASP A O 1
ATOM 617 N N . PHE A 1 86 ? -12.410 3.337 13.818 1.00 95.56 86 PHE A N 1
ATOM 618 C CA . PHE A 1 86 ? -12.239 2.091 14.559 1.00 95.56 86 PHE A CA 1
ATOM 619 C C . PHE A 1 86 ? -10.768 1.837 14.909 1.00 95.56 86 PHE A C 1
ATOM 621 O O . PHE A 1 86 ? -10.446 1.649 16.083 1.00 95.56 86 PHE A O 1
ATOM 628 N N . CYS A 1 87 ? -9.861 1.892 13.928 1.00 96.25 87 CYS A N 1
ATOM 629 C CA . CYS A 1 87 ? -8.434 1.663 14.160 1.00 96.25 87 CYS A CA 1
ATOM 630 C C . CYS A 1 87 ? -7.853 2.680 15.150 1.00 96.25 87 CYS A C 1
ATOM 632 O O . CYS A 1 87 ? -7.134 2.307 16.073 1.00 96.25 87 CYS A O 1
ATOM 634 N N . ARG A 1 88 ? -8.207 3.962 15.016 1.00 95.31 88 ARG A N 1
ATOM 635 C CA . ARG A 1 88 ? -7.745 5.020 15.929 1.00 95.31 88 ARG A CA 1
ATOM 636 C C . ARG A 1 88 ? -8.288 4.869 17.344 1.00 95.31 88 ARG A C 1
ATOM 638 O O . ARG A 1 88 ? -7.609 5.257 18.290 1.00 95.31 88 ARG A O 1
ATOM 645 N N . ARG A 1 89 ? -9.507 4.352 17.491 1.00 96.19 89 ARG A N 1
ATOM 646 C CA . ARG A 1 89 ? -10.149 4.186 18.796 1.00 96.19 89 ARG A CA 1
ATOM 647 C C . ARG A 1 89 ? -9.678 2.935 19.527 1.00 96.19 89 ARG A C 1
ATOM 649 O O . ARG A 1 89 ? -9.521 2.989 20.741 1.00 96.19 89 ARG A O 1
ATOM 656 N N . TRP A 1 90 ? -9.482 1.834 18.807 1.00 95.69 90 TRP A N 1
ATOM 657 C CA . TRP A 1 90 ? -9.294 0.514 19.414 1.00 95.69 90 TRP A CA 1
ATOM 658 C C . TRP A 1 90 ? -7.912 -0.095 19.184 1.00 95.69 90 TRP A C 1
ATOM 660 O O . TRP A 1 90 ? -7.496 -0.923 19.984 1.00 95.69 90 TRP A O 1
ATOM 670 N N . LEU 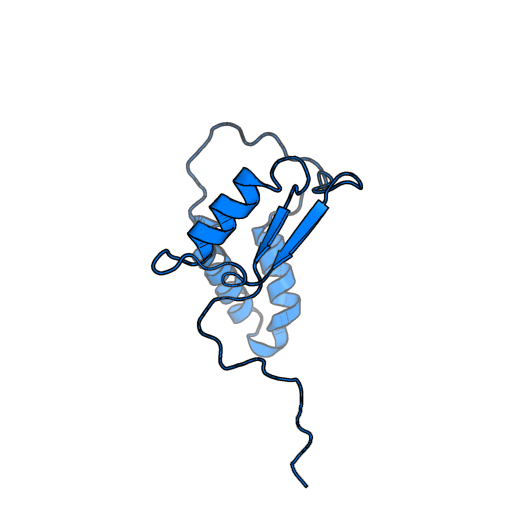A 1 91 ? -7.198 0.294 18.122 1.00 95.19 91 LEU A N 1
ATOM 671 C CA . LEU A 1 91 ? -5.955 -0.365 17.689 1.00 95.19 91 LEU A CA 1
ATOM 672 C C . LEU A 1 91 ? -4.725 0.552 17.688 1.00 95.19 91 LEU A C 1
ATOM 674 O O . LEU A 1 91 ? -3.642 0.113 17.307 1.00 95.19 91 LEU A O 1
ATOM 678 N N . LYS A 1 92 ? -4.871 1.811 18.118 1.00 91.19 92 LYS A N 1
ATOM 679 C CA . LYS A 1 92 ? -3.829 2.848 18.049 1.00 91.19 92 LYS A CA 1
ATOM 680 C C . LYS A 1 92 ? -2.486 2.423 18.649 1.00 91.19 92 LYS A C 1
ATOM 682 O O . LYS A 1 92 ? -1.453 2.732 18.071 1.00 91.19 92 LYS A O 1
ATOM 687 N N . ASP A 1 93 ? -2.512 1.727 19.783 1.00 93.06 93 ASP A N 1
ATOM 688 C CA . ASP A 1 93 ? -1.300 1.320 20.506 1.00 93.06 93 ASP A CA 1
ATOM 689 C C . ASP A 1 93 ? -0.861 -0.117 20.164 1.00 93.06 93 ASP A C 1
ATOM 691 O O . ASP A 1 93 ? 0.088 -0.637 20.745 1.00 93.06 93 ASP A O 1
ATOM 695 N N . SER A 1 94 ? -1.567 -0.785 19.245 1.00 93.62 94 SER A N 1
ATOM 696 C CA . SER A 1 94 ? -1.349 -2.198 18.896 1.00 93.62 94 SER A CA 1
ATOM 697 C C . SER A 1 94 ? -0.932 -2.420 17.445 1.00 93.62 94 SER A C 1
ATOM 699 O O . SER A 1 94 ? -0.345 -3.454 17.146 1.00 93.62 94 SER A O 1
ATOM 701 N N . VAL A 1 95 ? -1.246 -1.488 16.543 1.00 94.81 95 VAL A N 1
ATOM 702 C CA . VAL A 1 95 ? -0.988 -1.611 15.104 1.00 94.81 95 VAL A CA 1
ATOM 703 C C . VAL A 1 95 ? -0.227 -0.383 14.619 1.00 94.81 95 VAL A C 1
ATOM 705 O O . VAL A 1 95 ? -0.657 0.746 14.848 1.00 94.81 95 VAL A O 1
ATOM 708 N N . THR A 1 96 ? 0.877 -0.603 13.907 1.00 93.19 96 THR A N 1
ATOM 709 C CA . THR A 1 96 ? 1.687 0.462 13.302 1.00 93.19 96 THR A CA 1
ATOM 710 C C . THR A 1 96 ? 1.289 0.743 11.850 1.00 93.19 96 THR A C 1
ATOM 712 O O . THR A 1 96 ? 1.380 1.888 11.409 1.00 93.19 96 THR A O 1
ATOM 715 N N . TRP A 1 97 ? 0.7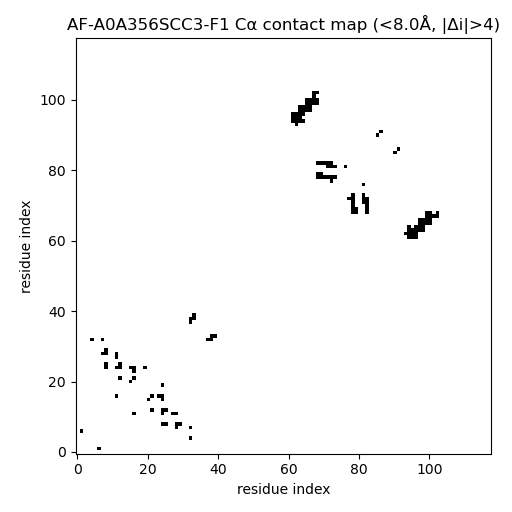53 -0.254 11.129 1.00 93.38 97 TRP A N 1
ATOM 716 C CA . TRP A 1 97 ? 0.355 -0.125 9.718 1.00 93.38 97 TRP A CA 1
ATOM 717 C C . TRP A 1 97 ? -1.021 -0.727 9.444 1.00 93.38 97 TRP A C 1
ATOM 719 O O . TRP A 1 97 ? -1.337 -1.818 9.911 1.00 93.38 97 TRP A O 1
ATOM 729 N N . VAL A 1 98 ? -1.825 -0.060 8.616 1.00 94.62 98 VAL A N 1
ATOM 730 C CA . VAL A 1 98 ? -3.073 -0.629 8.086 1.00 94.62 98 VAL A CA 1
ATOM 731 C C . VAL A 1 98 ? -2.916 -0.813 6.581 1.00 94.62 98 VAL A C 1
ATOM 733 O O . VAL A 1 98 ? -2.855 0.161 5.833 1.00 94.62 98 VAL A O 1
ATOM 736 N N . HIS A 1 99 ? -2.850 -2.066 6.142 1.00 93.69 99 HIS A N 1
ATOM 737 C CA . HIS A 1 99 ? -2.877 -2.445 4.737 1.00 93.69 99 HIS A CA 1
ATOM 738 C C . HIS A 1 99 ? -4.323 -2.715 4.318 1.00 93.69 99 HIS A C 1
ATOM 740 O O . HIS A 1 99 ? -4.933 -3.712 4.714 1.00 93.69 99 HIS A O 1
ATOM 746 N N . VAL A 1 100 ? -4.878 -1.805 3.523 1.00 93.88 100 VAL A N 1
ATOM 747 C CA . VAL A 1 100 ? -6.226 -1.953 2.974 1.00 93.88 100 VAL A CA 1
ATOM 748 C C . VAL A 1 100 ? -6.134 -2.734 1.669 1.00 93.88 100 VAL A C 1
ATOM 750 O O . VAL A 1 100 ? -5.443 -2.310 0.741 1.00 93.88 100 VAL A O 1
ATOM 753 N N . LEU A 1 101 ? -6.831 -3.867 1.610 1.00 91.56 101 LEU A N 1
ATOM 754 C CA . LEU A 1 101 ? -6.946 -4.689 0.406 1.00 91.56 101 LEU A CA 1
ATOM 755 C C . LEU A 1 101 ? -7.586 -3.897 -0.751 1.00 91.56 101 LEU A C 1
ATOM 757 O O . LEU A 1 101 ? -8.289 -2.919 -0.489 1.00 91.56 101 LEU A O 1
ATOM 761 N N . PRO A 1 102 ? -7.371 -4.293 -2.021 1.00 88.75 102 PRO A N 1
ATOM 762 C CA . PRO A 1 102 ? -7.830 -3.539 -3.188 1.00 88.75 102 PRO A CA 1
ATOM 763 C C . PRO A 1 102 ? -9.307 -3.114 -3.120 1.00 88.75 102 PRO A C 1
ATOM 765 O O . PRO A 1 102 ? -10.186 -3.927 -2.851 1.00 88.75 102 PRO A O 1
ATOM 768 N N . PHE A 1 103 ? -9.567 -1.828 -3.382 1.00 76.69 103 PHE A N 1
ATOM 769 C CA . PHE A 1 103 ? -10.891 -1.194 -3.253 1.00 76.69 103 PHE A CA 1
ATOM 770 C C . PHE A 1 103 ? -11.270 -0.298 -4.452 1.00 76.69 103 PHE A C 1
ATOM 772 O O . PHE A 1 103 ? -12.277 0.410 -4.414 1.00 76.69 103 PHE A O 1
ATOM 779 N N . PHE A 1 104 ? -10.465 -0.303 -5.520 1.00 67.50 104 PHE A N 1
ATOM 780 C CA . PHE A 1 104 ? -10.843 0.284 -6.810 1.00 67.50 104 PHE A CA 1
ATOM 781 C C . PHE A 1 104 ? -11.838 -0.641 -7.522 1.00 67.50 104 PHE A C 1
ATOM 783 O O . PHE A 1 104 ? -11.791 -1.847 -7.278 1.00 67.50 104 PHE A O 1
ATOM 790 N N . PRO A 1 105 ? -12.734 -0.120 -8.385 1.00 59.31 105 PRO A N 1
ATOM 791 C CA . PRO A 1 105 ? -13.694 -0.957 -9.096 1.00 59.31 105 PRO A CA 1
ATOM 792 C C . PRO A 1 105 ? -12.934 -1.984 -9.939 1.00 59.31 105 PRO A C 1
ATOM 794 O O . PRO A 1 105 ? -12.360 -1.654 -10.974 1.00 59.31 105 PRO A O 1
ATOM 797 N N . TRP A 1 106 ? -12.891 -3.220 -9.454 1.00 53.00 106 TRP A N 1
ATOM 798 C CA . TRP A 1 106 ? -12.240 -4.345 -10.105 1.00 53.00 106 TRP A CA 1
ATOM 799 C C . TRP A 1 106 ? -13.301 -5.373 -10.468 1.00 53.00 106 TRP A C 1
ATOM 801 O O . TRP A 1 106 ? -14.250 -5.605 -9.713 1.00 53.00 106 TRP A O 1
ATOM 811 N N . THR A 1 107 ? -13.137 -5.991 -11.631 1.00 43.75 107 THR A N 1
ATOM 812 C CA . THR A 1 107 ? -13.885 -7.169 -12.066 1.00 43.75 107 THR A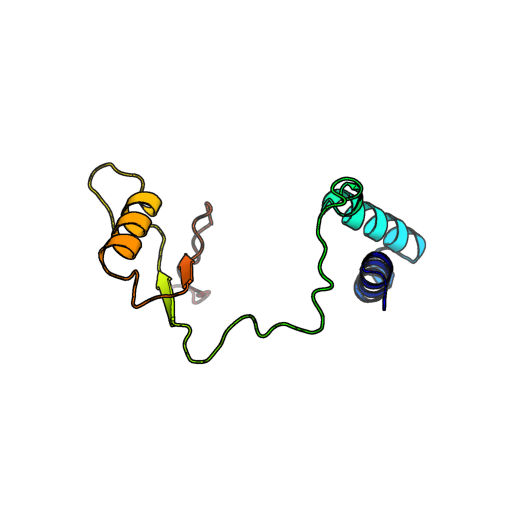 CA 1
ATOM 813 C C . THR A 1 107 ? -13.472 -8.371 -11.233 1.00 43.75 107 THR A C 1
ATOM 815 O O . THR A 1 107 ? -12.765 -9.231 -11.723 1.00 43.75 107 THR A O 1
ATOM 818 N N . SER A 1 108 ? -13.925 -8.408 -9.980 1.00 50.03 108 SER A N 1
ATOM 819 C CA . SER A 1 108 ? -14.171 -9.632 -9.220 1.00 50.03 108 SER A CA 1
ATOM 820 C C . SER A 1 108 ? -13.058 -10.683 -9.257 1.00 50.03 108 SER A C 1
ATOM 822 O O . SER A 1 108 ? -13.152 -11.649 -10.007 1.00 50.03 108 SER A O 1
ATOM 824 N N . ASP A 1 109 ? -12.081 -10.602 -8.346 1.00 54.00 109 ASP A N 1
ATOM 825 C CA . ASP A 1 109 ? -11.154 -11.720 -8.067 1.00 54.00 109 ASP A CA 1
ATOM 826 C C . ASP A 1 109 ? -11.899 -12.727 -7.180 1.00 54.00 109 ASP A C 1
ATOM 828 O O . ASP A 1 109 ? -11.383 -13.294 -6.216 1.00 54.00 109 ASP A O 1
ATOM 832 N N . PHE A 1 110 ? -13.178 -12.944 -7.496 1.00 52.19 110 PHE A N 1
ATOM 833 C CA . PHE A 1 110 ? -13.920 -14.078 -7.012 1.00 52.19 110 PHE A CA 1
ATOM 834 C C . PHE A 1 110 ? -13.341 -15.287 -7.735 1.00 52.19 110 PHE A C 1
ATOM 836 O O . PHE A 1 110 ? -13.845 -15.737 -8.758 1.00 52.19 110 PHE A O 1
ATOM 843 N N . TYR A 1 111 ? -12.295 -15.806 -7.097 1.00 41.62 111 TYR A N 1
ATOM 844 C CA . TYR A 1 111 ? -11.696 -17.110 -7.287 1.00 41.62 111 TYR A CA 1
ATOM 845 C C . TYR A 1 111 ? -10.876 -17.222 -8.574 1.00 41.62 111 TYR A C 1
ATOM 847 O O . TYR A 1 111 ? -11.394 -17.320 -9.679 1.00 41.62 111 TYR A O 1
ATOM 855 N N . PHE A 1 112 ? -9.565 -17.364 -8.408 1.00 46.91 112 PHE A N 1
ATOM 856 C CA . PHE A 1 112 ? -8.779 -18.259 -9.249 1.00 46.91 112 PHE A CA 1
ATOM 857 C C . PHE A 1 112 ? -9.536 -19.595 -9.406 1.00 46.91 112 PHE A C 1
ATOM 859 O O . PHE A 1 112 ? -9.437 -20.452 -8.533 1.00 46.91 112 PHE A O 1
ATOM 866 N N . ARG A 1 113 ? -10.355 -19.741 -10.457 1.00 38.03 113 ARG A N 1
ATOM 867 C CA . ARG A 1 113 ? -10.957 -20.995 -10.938 1.00 38.03 113 ARG A CA 1
ATOM 868 C C . ARG A 1 113 ? -11.395 -20.838 -12.394 1.00 38.03 113 ARG A C 1
ATOM 870 O O . ARG A 1 113 ? -12.520 -20.445 -12.676 1.00 38.03 113 ARG A O 1
ATOM 877 N N . SER A 1 114 ? -10.544 -21.267 -13.316 1.00 41.56 114 SER A N 1
ATOM 878 C CA . SER A 1 114 ? -11.033 -22.065 -14.439 1.00 41.56 114 SER A CA 1
ATOM 879 C C . SER A 1 114 ? -11.068 -23.523 -13.972 1.00 41.56 114 SER A C 1
ATOM 881 O O . SER A 1 114 ? -10.209 -24.316 -14.335 1.00 41.56 114 SER A O 1
ATOM 883 N N . GLU A 1 115 ? -12.007 -23.860 -13.094 1.00 44.38 115 GLU A N 1
ATOM 884 C CA . GLU A 1 115 ? -12.529 -25.223 -13.096 1.00 44.38 115 GLU A CA 1
ATOM 885 C C . GLU A 1 115 ? -13.964 -25.072 -13.570 1.00 44.38 115 GLU A C 1
ATOM 887 O O . GLU A 1 115 ? -14.794 -24.426 -12.918 1.00 44.38 115 GLU A O 1
ATOM 892 N N . GLU A 1 116 ? -14.178 -25.549 -14.788 1.00 40.25 116 GLU A N 1
ATOM 893 C CA . GLU A 1 116 ? -15.467 -25.594 -15.441 1.00 40.25 116 GLU A CA 1
ATOM 894 C C . GLU A 1 116 ? -16.474 -26.333 -14.561 1.00 40.25 116 GLU A C 1
ATOM 896 O O . GLU A 1 116 ? -16.172 -27.302 -13.867 1.00 40.25 116 GLU A O 1
ATOM 901 N N . ARG A 1 117 ? -17.711 -25.848 -14.613 1.00 33.78 117 ARG A N 1
ATOM 902 C CA . ARG A 1 117 ? -18.867 -26.595 -14.144 1.00 33.78 117 ARG A CA 1
ATOM 903 C C . ARG A 1 117 ? -18.959 -27.917 -14.912 1.00 33.78 117 ARG A C 1
ATOM 905 O O . ARG A 1 117 ? -19.229 -27.879 -16.109 1.00 33.78 117 ARG A O 1
ATOM 912 N N . PHE A 1 118 ? -18.885 -29.030 -14.190 1.00 43.41 118 PHE A N 1
ATOM 913 C CA . PHE A 1 118 ? -19.819 -30.146 -14.335 1.00 43.41 118 PHE A CA 1
ATOM 914 C C . PHE A 1 118 ? -20.313 -30.547 -12.946 1.00 43.41 118 PHE A C 1
ATOM 916 O O . PHE A 1 118 ? -19.461 -30.747 -12.052 1.00 43.41 118 PHE A O 1
#

Foldseek 3Di:
DDDPLNVLLVVLCVPPCVPQNPVRSVVVSVVVCVVVCVVVPPDDPDDPPPPPDPPPPDDPQAAEAEEALQPDDDPPDRSVVRVVVCCVVPVVVPHPYYHHDDDPDDDDPPDPDPPDDD

Secondary structure (DSSP, 8-state):
---HHHHHHHHHHHHHHHHHHHHHHHHHHHHHHHHTTTTT--S--S------S------TT--EEEE-TTSS--TTS-HHHHHHHHIIIIITTT-SEEEEPP-S-------S------

pLDDT: mean 77.96, std 20.39, range [33.78, 96.31]

Sequence (118 aa):
MADHKSRIKYLATQLYADTLGAVGVADFAAQLVTTIGAASASNSTENATTVGESADLWSQRDVALITYGDSIVGGGEKPLKVLSDFCRRWLKDSVTWVHVLPFFPWTSDFYFRSEERF

Solvent-accessible surface area (backbone atoms only — not comparable to full-atom values): 7695 Å² total; per-residue (Å²): 132,86,52,68,66,60,52,49,42,51,52,39,43,75,75,31,33,91,80,46,34,77,65,45,29,54,55,50,36,53,49,48,42,48,73,74,43,71,68,68,73,82,79,75,97,73,82,83,68,82,80,62,79,84,67,75,93,69,58,97,86,62,30,75,44,78,43,57,52,63,78,41,75,54,97,84,54,60,28,59,58,44,39,50,52,47,41,62,74,77,33,57,93,71,42,77,40,80,48,67,48,94,81,70,100,64,92,63,90,76,59,100,65,98,68,77,92,127

Nearest PDB structures (foldseek):
  7evv-assembly1_A  TM=3.084E-01  e=7.482E+00  Toxoplasma gondii